Protein AF-A0A8J2ML19-F1 (afdb_monomer)

Radius of gyration: 29.6 Å; Cα contacts (8 Å, |Δi|>4): 23; chains: 1; bounding box: 53×49×80 Å

Foldseek 3Di:
DPPPDDDDPVRDDLLVVLVVVLVVVLVVCVVVVHPSVVVSVVSVVVSVVSVVVVVVVVVVVVVVVVVVVVVVVVVVVVVVVVVVPDDDDDDDDPDPPPPPDDPDDDDDDD

Secondary structure (DSSP, 8-state):
----SPPPGGG--HHHHHHHHHHHHHHHHHHTT--HHHHHHHHHHHHHHHHHHHHHHHHHHHHHHHHHHHHHHHHHHHHHHHHTT--S-------------PPPP-----

Mean predicted aligned error: 16.93 Å

Organism: NCBI:txid2874296

Solvent-accessible surface area (backbone atoms only — not comparable to full-atom values): 6994 Å² total; per-residue (Å²): 133,92,74,84,68,85,79,53,77,93,70,67,44,75,69,56,52,52,51,51,52,47,54,51,52,53,50,50,33,55,76,69,71,47,70,48,71,72,54,46,54,59,48,50,51,54,47,50,54,53,51,50,53,52,52,53,51,51,52,50,53,50,50,52,51,50,52,51,50,52,52,52,51,54,49,52,52,53,55,46,57,65,65,71,71,76,83,81,89,84,83,80,88,78,77,79,78,75,80,77,78,76,81,78,77,86,82,78,83,131

Sequence (110 aa):
MILRRTLKVSEVTDDKLILVHVVHRIELNRVNGTNIQLRTVDLLEKAVNAYLYLLERQIRSRADVEQMAARKTMRNQSDQRRKSGKHENGSTPESSKRRRIRPTGLNFDD

pLDDT: mean 73.98, std 14.89, range [40.22, 93.25]

Structure (mmCIF, N/CA/C/O backbone):
data_AF-A0A8J2ML19-F1
#
_entry.id   AF-A0A8J2ML19-F1
#
loop_
_atom_site.group_PDB
_atom_site.id
_atom_site.type_symbol
_atom_site.label_atom_id
_atom_site.label_alt_id
_atom_site.label_comp_id
_atom_site.label_asym_id
_atom_site.label_entity_id
_atom_site.label_seq_id
_atom_site.pdbx_PDB_ins_code
_atom_site.Cartn_x
_atom_site.Cartn_y
_atom_site.Cartn_z
_atom_site.occupancy
_atom_site.B_iso_or_equiv
_atom_site.auth_seq_id
_atom_site.auth_comp_id
_atom_site.auth_asym_id
_atom_site.auth_atom_id
_atom_site.pdbx_PDB_model_num
ATOM 1 N N . MET A 1 1 ? -17.321 6.537 9.223 1.00 45.84 1 MET A N 1
ATOM 2 C CA . MET A 1 1 ? -17.202 5.301 8.408 1.00 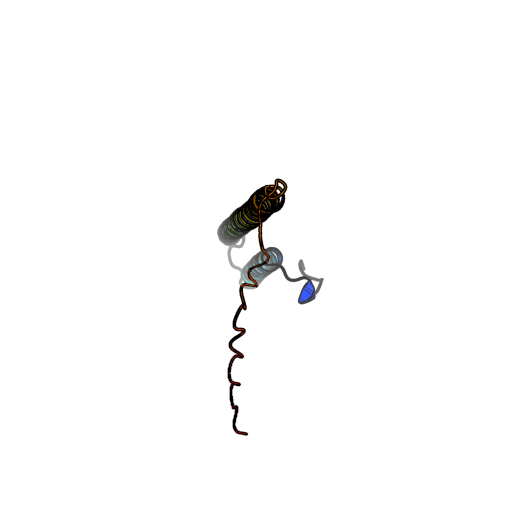45.84 1 MET A CA 1
ATOM 3 C C . MET A 1 1 ? -16.464 5.643 7.119 1.00 45.84 1 MET A C 1
ATOM 5 O O . MET A 1 1 ? -17.084 6.164 6.202 1.00 45.84 1 MET A O 1
ATOM 9 N N . ILE A 1 2 ? -15.141 5.456 7.082 1.00 50.22 2 ILE A N 1
ATOM 10 C CA . ILE A 1 2 ? -14.264 6.088 6.072 1.00 50.22 2 ILE A CA 1
ATOM 11 C C . ILE A 1 2 ? -13.999 5.208 4.828 1.00 50.22 2 ILE A C 1
ATOM 13 O O . ILE A 1 2 ? -13.545 5.716 3.813 1.00 50.22 2 ILE A O 1
ATOM 17 N N . LEU A 1 3 ? -14.409 3.935 4.811 1.00 54.47 3 LEU A N 1
ATOM 18 C CA . LEU A 1 3 ? -14.329 3.067 3.621 1.00 54.47 3 LEU A CA 1
ATOM 19 C C . LEU A 1 3 ? -15.710 2.503 3.260 1.00 54.47 3 LEU A C 1
ATOM 21 O O . LEU A 1 3 ? -15.979 1.319 3.410 1.00 54.47 3 LEU A O 1
ATOM 25 N N . ARG A 1 4 ? -16.629 3.368 2.812 1.00 60.16 4 ARG A N 1
ATOM 26 C CA . ARG A 1 4 ? -17.931 2.927 2.261 1.00 60.16 4 ARG A CA 1
ATOM 27 C C . ARG A 1 4 ? -17.859 2.475 0.800 1.00 60.16 4 ARG A C 1
ATOM 29 O O . ARG A 1 4 ? -18.851 1.992 0.271 1.00 60.16 4 ARG A O 1
ATOM 36 N N . ARG A 1 5 ? -16.707 2.636 0.143 1.00 69.69 5 ARG A N 1
ATOM 37 C CA . ARG A 1 5 ? -16.475 2.160 -1.224 1.00 69.69 5 ARG A CA 1
ATOM 38 C C . ARG A 1 5 ? -15.650 0.881 -1.179 1.00 69.69 5 ARG A C 1
ATOM 40 O O . ARG A 1 5 ? -14.520 0.893 -0.699 1.00 69.69 5 ARG A O 1
ATOM 47 N N . THR A 1 6 ? -16.222 -0.203 -1.685 1.00 70.50 6 THR A N 1
ATOM 48 C CA . THR A 1 6 ? -15.507 -1.441 -1.990 1.00 70.50 6 THR A CA 1
ATOM 49 C C . THR A 1 6 ? -14.534 -1.188 -3.139 1.00 70.50 6 THR A C 1
ATOM 51 O O . THR A 1 6 ? -14.927 -0.689 -4.192 1.00 70.50 6 THR A O 1
ATOM 54 N N . LEU A 1 7 ? -13.255 -1.507 -2.931 1.00 76.81 7 LEU A N 1
ATOM 55 C CA . LEU A 1 7 ? -12.247 -1.472 -3.990 1.00 76.81 7 LEU A CA 1
ATOM 56 C C . LEU A 1 7 ? -12.383 -2.733 -4.845 1.00 76.81 7 LEU A C 1
ATOM 58 O O . LEU A 1 7 ? -12.388 -3.845 -4.313 1.00 76.81 7 LEU A O 1
ATOM 62 N N . LYS A 1 8 ? -12.470 -2.575 -6.168 1.00 85.06 8 LYS A N 1
ATOM 63 C CA . LYS A 1 8 ? -12.313 -3.708 -7.089 1.00 85.06 8 LYS A CA 1
ATOM 64 C C . LYS A 1 8 ? -10.855 -4.157 -7.076 1.00 85.06 8 LYS A C 1
ATOM 66 O O . LYS A 1 8 ? -9.967 -3.316 -6.986 1.00 85.06 8 LYS A O 1
ATOM 71 N N . VAL A 1 9 ? -10.602 -5.456 -7.241 1.00 82.25 9 VAL A N 1
ATOM 72 C CA . VAL A 1 9 ? -9.235 -6.020 -7.263 1.00 82.25 9 VAL A CA 1
ATOM 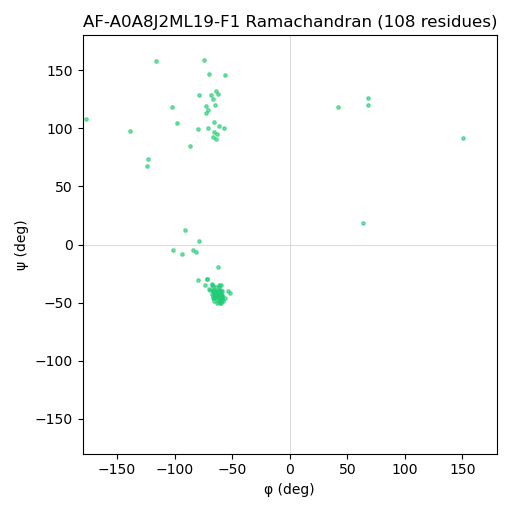73 C C . VAL A 1 9 ? -8.348 -5.315 -8.294 1.00 82.25 9 VAL A C 1
ATOM 75 O O . VAL A 1 9 ? -7.207 -4.984 -7.998 1.00 82.25 9 VAL A O 1
ATOM 78 N N . SER A 1 10 ? -8.899 -4.991 -9.467 1.00 87.69 10 SER A N 1
ATOM 79 C CA . SER A 1 10 ? -8.204 -4.261 -10.539 1.00 87.69 10 SER A CA 1
ATOM 80 C C . SER A 1 10 ? -7.759 -2.847 -10.157 1.00 87.69 10 SER A C 1
ATOM 82 O O . SER A 1 10 ? -6.925 -2.257 -10.831 1.00 87.69 10 SER A O 1
ATOM 84 N N . GLU A 1 11 ? -8.351 -2.273 -9.114 1.00 85.06 11 GLU A N 1
ATOM 85 C CA . GLU A 1 11 ? -8.061 -0.926 -8.639 1.00 85.06 11 GLU A CA 1
ATOM 86 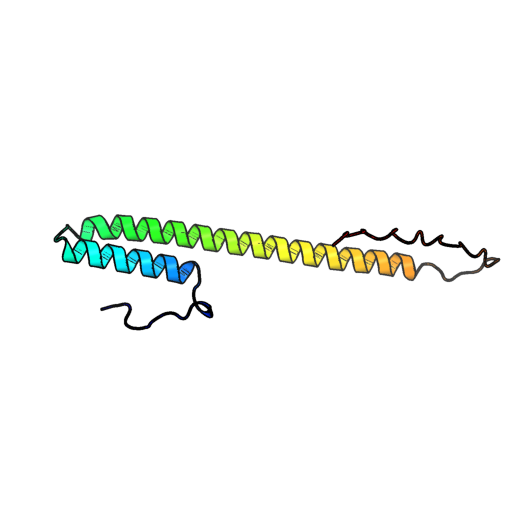C C . GLU A 1 11 ? -7.155 -0.935 -7.404 1.00 85.06 11 GLU A C 1
ATOM 88 O O . GLU A 1 11 ? -6.796 0.143 -6.929 1.00 85.06 11 GLU A O 1
ATOM 93 N N . VAL A 1 12 ? -6.820 -2.107 -6.853 1.00 87.94 12 VAL A N 1
ATOM 94 C CA . VAL A 1 12 ? -5.977 -2.231 -5.662 1.00 87.94 12 VAL A CA 1
ATOM 95 C C . VAL A 1 12 ? -4.538 -1.898 -6.035 1.00 87.94 12 VAL A C 1
ATOM 97 O O . VAL A 1 12 ? -3.920 -2.560 -6.861 1.00 87.94 12 VAL A O 1
ATOM 100 N N . THR A 1 13 ? -4.011 -0.858 -5.400 1.00 89.38 13 THR A N 1
ATOM 101 C CA . THR A 1 13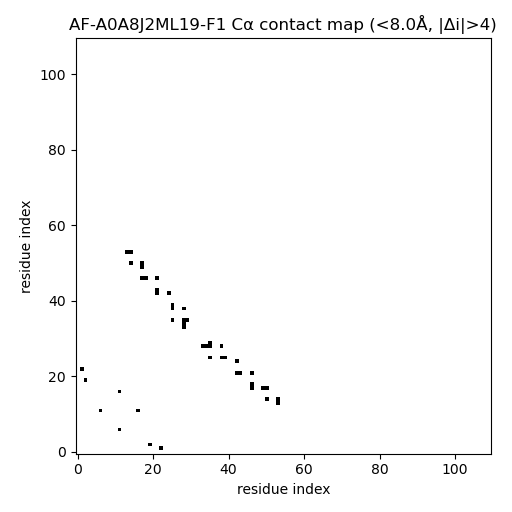 ? -2.600 -0.478 -5.466 1.00 89.38 13 THR A CA 1
ATOM 102 C C . THR A 1 13 ? -1.980 -0.609 -4.081 1.00 89.38 13 THR A C 1
ATOM 104 O O . THR A 1 13 ? -2.699 -0.551 -3.078 1.00 89.38 13 THR A O 1
ATOM 107 N N . ASP A 1 14 ? -0.653 -0.747 -4.021 1.00 87.88 14 ASP A N 1
ATOM 108 C CA . ASP A 1 14 ? 0.100 -0.827 -2.760 1.00 87.88 14 ASP A CA 1
ATOM 109 C C . ASP A 1 14 ? -0.259 0.354 -1.825 1.00 87.88 14 ASP A C 1
ATOM 111 O O . ASP A 1 14 ? -0.557 0.158 -0.647 1.00 87.88 14 ASP A O 1
ATOM 115 N N . ASP A 1 15 ? -0.386 1.565 -2.380 1.00 87.31 15 ASP A N 1
ATOM 116 C CA . ASP A 1 15 ? -0.823 2.778 -1.673 1.00 87.31 15 ASP A CA 1
ATOM 117 C C . ASP A 1 15 ? -2.198 2.620 -1.002 1.00 87.31 15 ASP A C 1
ATOM 119 O O . ASP A 1 15 ? -2.404 2.970 0.162 1.00 87.31 15 ASP A O 1
ATOM 123 N N . LYS A 1 16 ? -3.174 2.065 -1.730 1.00 87.38 16 LYS A N 1
ATOM 124 C CA . LYS A 1 16 ? -4.529 1.858 -1.205 1.00 87.38 16 LYS A CA 1
ATOM 125 C C . LYS A 1 16 ? -4.537 0.810 -0.097 1.00 87.38 16 LYS A C 1
ATOM 127 O O . LYS A 1 16 ? -5.298 0.960 0.856 1.00 87.38 16 LYS A O 1
ATOM 132 N N . LEU A 1 17 ? -3.695 -0.219 -0.193 1.00 89.56 17 LEU A N 1
ATOM 133 C CA . LEU A 1 17 ? -3.549 -1.227 0.859 1.00 89.56 17 LEU A CA 1
ATOM 134 C C . LEU A 1 17 ? -2.968 -0.624 2.141 1.00 89.56 17 LEU A C 1
ATOM 136 O O . LEU A 1 17 ? -3.494 -0.898 3.222 1.00 89.56 17 LEU A O 1
ATOM 140 N N . ILE A 1 18 ? -1.957 0.245 2.030 1.00 90.31 18 ILE A N 1
ATOM 141 C CA . ILE A 1 18 ? -1.405 0.983 3.177 1.00 90.31 18 ILE A CA 1
ATOM 142 C C . ILE A 1 18 ? -2.508 1.802 3.854 1.00 90.31 18 ILE A C 1
ATOM 144 O O . ILE A 1 18 ? -2.691 1.711 5.071 1.00 90.31 18 ILE A O 1
ATOM 148 N N . LEU A 1 19 ? -3.290 2.555 3.076 1.00 86.88 19 LEU A N 1
ATOM 149 C CA . LEU A 1 19 ? -4.372 3.377 3.614 1.00 86.88 19 LEU A CA 1
ATOM 150 C C . LEU A 1 19 ? -5.455 2.534 4.304 1.00 86.88 19 LEU A C 1
ATOM 152 O O . LEU A 1 19 ? -5.888 2.869 5.408 1.00 86.88 19 LEU A O 1
ATOM 156 N N . VAL A 1 20 ? -5.873 1.425 3.685 1.00 88.06 20 VAL A N 1
ATOM 157 C CA . VAL A 1 20 ? -6.850 0.495 4.273 1.00 88.06 20 VAL A CA 1
ATOM 158 C C . VAL A 1 20 ? -6.336 -0.057 5.601 1.00 88.06 20 VAL A C 1
ATOM 160 O O . VAL A 1 20 ? -7.085 -0.065 6.579 1.00 88.06 20 VAL A O 1
ATOM 163 N N . HIS A 1 21 ? -5.064 -0.455 5.671 1.00 88.69 21 HIS A N 1
ATOM 164 C CA . HIS A 1 21 ? -4.453 -0.947 6.904 1.00 88.69 21 HIS A CA 1
ATOM 165 C C . HIS A 1 21 ? -4.484 0.107 8.022 1.00 88.69 21 HIS A C 1
ATOM 167 O O . HIS A 1 21 ? -4.921 -0.192 9.135 1.00 88.69 21 HIS A O 1
ATOM 173 N N . VAL A 1 22 ? -4.089 1.353 7.734 1.00 89.38 22 VAL A N 1
ATOM 174 C CA . VAL A 1 22 ? -4.102 2.449 8.721 1.00 89.38 22 VAL A CA 1
ATOM 175 C C . VAL A 1 22 ? -5.514 2.711 9.236 1.00 89.38 22 VAL A C 1
ATOM 177 O O . VAL A 1 22 ? -5.732 2.728 10.448 1.00 89.38 22 VAL A O 1
ATOM 180 N N . VAL A 1 23 ? -6.486 2.863 8.332 1.00 86.31 23 VAL A N 1
ATOM 181 C CA . VAL A 1 23 ? -7.883 3.129 8.704 1.00 86.31 23 VAL A CA 1
ATOM 182 C C . VAL A 1 23 ? -8.443 1.988 9.551 1.00 86.31 23 VAL A C 1
ATOM 184 O O . VAL A 1 23 ? -9.078 2.241 10.574 1.00 86.31 23 VAL A O 1
ATOM 187 N N . HIS A 1 24 ? -8.166 0.738 9.174 1.00 86.62 24 HIS A N 1
ATOM 188 C CA . HIS A 1 24 ? -8.618 -0.428 9.925 1.00 86.62 24 HIS A CA 1
ATOM 189 C C . HIS A 1 24 ? -8.019 -0.460 11.338 1.00 86.62 24 HIS A C 1
ATOM 191 O O . HIS A 1 24 ? -8.730 -0.701 12.311 1.00 86.62 24 HIS A O 1
ATOM 197 N N . ARG A 1 25 ? -6.725 -0.155 11.486 1.00 88.00 25 ARG A N 1
ATOM 198 C CA . ARG A 1 25 ? -6.060 -0.113 12.796 1.00 88.00 25 ARG A CA 1
ATOM 199 C C . ARG A 1 25 ? -6.581 1.014 13.687 1.00 88.00 25 ARG A C 1
ATOM 201 O O . ARG A 1 25 ? -6.756 0.787 14.882 1.00 88.00 25 ARG A O 1
ATOM 208 N N . ILE A 1 26 ? -6.860 2.194 13.132 1.00 85.50 26 ILE A N 1
ATOM 209 C CA . ILE A 1 26 ? -7.479 3.304 13.878 1.00 85.50 26 ILE A CA 1
ATOM 210 C C . ILE A 1 26 ? -8.874 2.905 14.367 1.00 85.50 26 ILE A C 1
ATOM 212 O O . ILE A 1 26 ? -9.202 3.122 15.533 1.00 85.50 26 ILE A O 1
ATOM 216 N N . GLU A 1 27 ? -9.679 2.284 13.504 1.00 83.25 27 GLU A N 1
ATOM 217 C CA . GLU A 1 27 ? -11.027 1.835 13.859 1.00 83.25 27 GLU A CA 1
ATOM 218 C C . GLU A 1 27 ? -10.994 0.775 14.970 1.00 83.25 27 GLU A C 1
ATOM 220 O O . GLU A 1 27 ? -11.728 0.897 15.950 1.00 83.25 27 GLU A O 1
ATOM 225 N N . LEU A 1 28 ? -10.088 -0.205 14.878 1.00 85.25 28 LEU A N 1
ATOM 226 C CA . LEU A 1 28 ? -9.879 -1.204 15.931 1.00 85.25 28 LEU A CA 1
ATOM 227 C C . LEU A 1 28 ? -9.468 -0.560 17.259 1.00 85.25 28 LEU A C 1
ATOM 229 O O . LEU A 1 28 ? -10.021 -0.887 18.306 1.00 85.25 28 LEU A O 1
ATOM 233 N N . ASN A 1 29 ? -8.529 0.387 17.227 1.00 85.38 29 ASN A N 1
ATOM 234 C CA . ASN A 1 29 ? -8.098 1.107 18.424 1.00 85.38 29 ASN A CA 1
ATOM 235 C C . ASN A 1 29 ? -9.248 1.903 19.061 1.00 85.38 29 ASN A C 1
ATOM 237 O O . ASN A 1 29 ? -9.316 1.975 20.292 1.00 85.38 29 ASN A O 1
ATOM 241 N N . ARG A 1 30 ? -10.157 2.456 18.241 1.00 82.38 30 ARG A N 1
ATOM 242 C CA . ARG A 1 30 ? -11.368 3.144 18.708 1.00 82.38 30 ARG A CA 1
ATOM 243 C C . ARG A 1 30 ? -12.337 2.192 19.395 1.00 82.38 30 ARG A C 1
ATOM 245 O O . ARG A 1 30 ? -12.807 2.508 20.482 1.00 82.38 30 ARG A O 1
ATOM 252 N N . VAL A 1 31 ? -12.630 1.047 18.778 1.00 82.88 31 VAL A N 1
ATOM 253 C CA . VAL A 1 31 ? -13.546 0.039 19.343 1.00 82.88 31 VAL A CA 1
ATOM 254 C C . VAL A 1 31 ? -12.990 -0.543 20.644 1.00 82.88 31 VAL A C 1
ATOM 256 O O . VAL A 1 31 ? -13.738 -0.739 21.595 1.00 82.88 31 VAL A O 1
ATOM 259 N N . ASN A 1 32 ? -11.673 -0.731 20.727 1.00 85.50 32 ASN A N 1
ATOM 260 C CA . ASN A 1 32 ? -11.008 -1.288 21.905 1.00 85.50 32 ASN A CA 1
ATOM 261 C C . ASN A 1 32 ? -10.807 -0.276 23.052 1.00 85.50 32 ASN A C 1
ATOM 263 O O . ASN A 1 32 ? -10.156 -0.612 24.039 1.00 85.50 32 ASN A O 1
ATOM 267 N N . GLY A 1 33 ? -11.288 0.969 22.924 1.00 79.62 33 GLY A N 1
ATOM 268 C CA . GLY A 1 33 ? -11.156 1.999 23.965 1.00 79.62 33 GLY A CA 1
ATOM 269 C C . GLY A 1 33 ? -9.710 2.407 24.277 1.00 79.62 33 GLY A C 1
ATOM 270 O O . GLY A 1 33 ? -9.430 2.967 25.333 1.00 79.62 33 GLY A O 1
ATOM 271 N N . THR A 1 34 ? -8.768 2.110 23.379 1.00 80.12 34 THR A N 1
ATOM 272 C CA . THR A 1 34 ? -7.352 2.457 23.564 1.00 80.12 34 THR A CA 1
ATOM 273 C C . THR A 1 34 ? -7.121 3.954 23.352 1.00 80.12 34 THR A C 1
ATOM 275 O O . THR A 1 34 ? -7.901 4.614 22.667 1.00 80.12 34 THR A O 1
ATOM 278 N N . ASN A 1 35 ? -6.027 4.512 23.889 1.00 79.50 35 ASN A N 1
ATOM 279 C CA . ASN A 1 35 ? -5.653 5.899 23.601 1.00 79.50 35 ASN A CA 1
ATOM 280 C C . ASN A 1 35 ? -5.277 6.045 22.114 1.00 79.50 35 ASN A C 1
ATOM 282 O O . ASN A 1 35 ? -4.153 5.752 21.693 1.00 79.50 35 ASN A O 1
ATOM 286 N N . ILE A 1 36 ? -6.254 6.486 21.321 1.00 76.81 36 ILE A N 1
ATOM 287 C CA . ILE A 1 36 ? -6.151 6.626 19.869 1.00 76.81 36 ILE A CA 1
ATOM 288 C C . ILE A 1 36 ? -5.063 7.631 19.500 1.00 76.81 36 ILE A C 1
ATOM 290 O O . ILE A 1 36 ? -4.365 7.399 18.522 1.00 76.81 36 ILE A O 1
ATOM 294 N N . GLN A 1 37 ? -4.877 8.713 20.259 1.00 74.62 37 GLN A N 1
ATOM 295 C CA . GLN A 1 37 ? -3.933 9.776 19.901 1.00 74.62 37 GLN A CA 1
ATOM 296 C C . GLN A 1 37 ? -2.494 9.254 19.872 1.00 74.62 37 GLN A C 1
ATOM 298 O O . GLN A 1 37 ? -1.823 9.378 18.850 1.00 74.62 37 GLN A O 1
ATOM 303 N N . LEU A 1 38 ? -2.059 8.571 20.936 1.00 75.44 38 LEU A N 1
ATOM 304 C CA . LEU A 1 38 ? -0.709 8.002 21.007 1.00 75.44 38 LEU A CA 1
ATOM 305 C C . LEU A 1 38 ? -0.492 6.901 19.955 1.00 75.44 38 LEU A C 1
ATOM 307 O O . LEU A 1 38 ? 0.549 6.844 19.307 1.00 75.44 38 LEU A O 1
ATOM 311 N N . ARG A 1 39 ? -1.495 6.038 19.745 1.00 79.38 39 ARG A N 1
ATOM 312 C CA . ARG A 1 39 ? -1.430 4.931 18.774 1.00 79.38 39 ARG A CA 1
ATOM 313 C C . ARG A 1 39 ? -1.487 5.402 17.320 1.00 79.38 39 ARG A C 1
ATOM 315 O O . ARG A 1 39 ? -0.958 4.723 16.446 1.00 79.38 39 ARG A O 1
ATOM 322 N N . THR A 1 40 ? -2.149 6.525 17.049 1.00 80.31 40 THR A N 1
ATOM 323 C CA . THR A 1 40 ? -2.313 7.049 15.685 1.00 80.31 40 THR A CA 1
ATOM 324 C C . THR A 1 40 ? -1.014 7.648 15.169 1.00 80.31 40 THR A C 1
ATOM 326 O O . THR A 1 40 ? -0.719 7.466 13.996 1.00 80.31 40 THR A O 1
ATOM 329 N N . VAL A 1 41 ? -0.205 8.279 16.027 1.00 80.88 41 VAL A N 1
ATOM 330 C CA . VAL A 1 41 ? 1.109 8.811 15.626 1.00 80.88 41 VAL A CA 1
ATOM 331 C C . VAL A 1 41 ? 2.023 7.695 15.104 1.00 80.88 41 VAL A C 1
ATOM 333 O O . VAL A 1 41 ? 2.499 7.792 13.979 1.00 80.88 41 VAL A O 1
ATOM 336 N N . ASP A 1 42 ? 2.168 6.592 15.848 1.00 84.88 42 ASP A N 1
ATOM 337 C CA . ASP A 1 42 ? 2.959 5.419 15.422 1.00 84.88 42 ASP A CA 1
ATOM 338 C C . ASP A 1 42 ? 2.418 4.783 14.125 1.00 84.88 42 ASP A C 1
ATOM 340 O O . ASP A 1 42 ? 3.175 4.381 13.240 1.00 84.88 42 ASP A O 1
ATOM 344 N N . LEU A 1 43 ? 1.091 4.717 13.970 1.00 87.00 43 LEU A N 1
ATOM 345 C CA . LEU A 1 43 ? 0.472 4.211 12.741 1.00 87.00 43 LEU A CA 1
ATOM 346 C C . LEU A 1 43 ? 0.736 5.118 11.535 1.00 87.00 43 LEU A C 1
ATOM 348 O O . LEU A 1 43 ? 0.977 4.610 10.440 1.00 87.00 43 LEU A O 1
ATOM 352 N N . LEU A 1 44 ? 0.686 6.437 11.726 1.00 86.94 44 LEU A N 1
A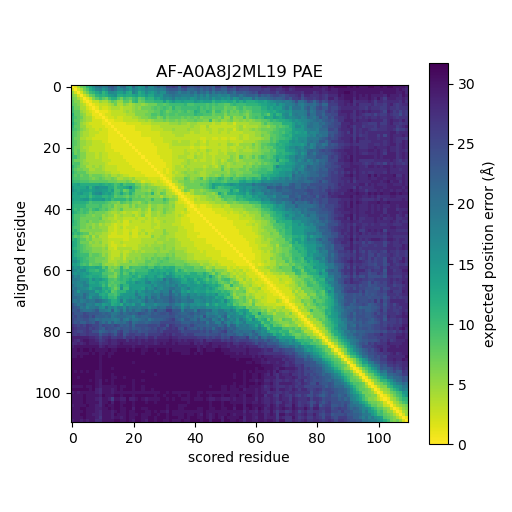TOM 353 C CA . LEU A 1 44 ? 0.975 7.410 10.677 1.00 86.94 44 LEU A CA 1
ATOM 354 C C . LEU A 1 44 ? 2.451 7.374 10.284 1.00 86.94 44 LEU A C 1
ATOM 356 O O . LEU A 1 44 ? 2.745 7.352 9.095 1.00 86.94 44 LEU A O 1
ATOM 360 N N . GLU A 1 45 ? 3.369 7.287 11.245 1.00 89.25 45 GLU A N 1
ATOM 361 C CA . GLU A 1 45 ? 4.804 7.160 10.972 1.00 89.25 45 GLU A CA 1
ATOM 362 C C . GLU A 1 45 ? 5.110 5.909 10.133 1.00 89.25 45 GLU A C 1
ATOM 364 O O . GLU A 1 45 ? 5.770 5.989 9.094 1.00 89.25 45 GLU A O 1
ATOM 369 N N . LYS A 1 46 ? 4.541 4.756 10.507 1.00 90.88 46 LYS A N 1
ATOM 370 C CA . LYS A 1 46 ? 4.654 3.513 9.722 1.00 90.88 46 LYS A CA 1
ATOM 371 C C . LYS A 1 46 ? 4.100 3.665 8.310 1.00 90.88 46 LYS A C 1
ATOM 373 O O . LYS A 1 46 ? 4.693 3.147 7.365 1.00 90.88 46 LYS A O 1
ATOM 378 N N . ALA A 1 47 ? 2.982 4.371 8.159 1.00 92.19 47 ALA A N 1
ATOM 379 C CA . ALA A 1 47 ? 2.384 4.623 6.855 1.00 92.19 47 ALA A CA 1
ATOM 380 C C . ALA A 1 47 ? 3.279 5.508 5.982 1.00 92.19 47 ALA A C 1
ATOM 382 O O . ALA A 1 47 ? 3.508 5.169 4.824 1.00 92.19 47 ALA A O 1
ATOM 383 N N . VAL A 1 48 ? 3.825 6.597 6.535 1.00 91.19 48 VAL A N 1
ATOM 384 C CA . VAL A 1 48 ? 4.754 7.487 5.823 1.00 91.19 48 VAL A CA 1
ATOM 385 C C . VAL A 1 48 ? 5.978 6.709 5.350 1.00 91.19 48 VAL A C 1
ATOM 387 O O . VAL A 1 48 ? 6.322 6.783 4.174 1.00 91.19 48 VAL A O 1
ATOM 390 N N . ASN A 1 49 ? 6.584 5.899 6.219 1.00 93.25 49 ASN A N 1
ATOM 391 C CA . ASN A 1 49 ? 7.747 5.088 5.856 1.00 93.25 49 ASN A CA 1
ATOM 392 C C . ASN A 1 49 ? 7.430 4.074 4.744 1.00 93.25 49 ASN A C 1
ATOM 394 O O . ASN A 1 49 ? 8.221 3.905 3.816 1.00 93.25 49 ASN A O 1
ATOM 398 N N . ALA A 1 50 ? 6.255 3.438 4.788 1.00 91.69 50 ALA A N 1
ATOM 399 C CA . ALA A 1 50 ? 5.816 2.528 3.732 1.00 91.69 50 ALA A CA 1
ATOM 400 C C . ALA A 1 50 ? 5.598 3.254 2.391 1.00 91.69 50 ALA A C 1
ATOM 402 O O . ALA A 1 50 ? 6.018 2.758 1.345 1.00 91.69 50 ALA A O 1
ATOM 403 N N . TYR A 1 51 ? 5.002 4.449 2.417 1.00 91.12 51 TYR A N 1
ATOM 404 C CA . TYR A 1 51 ? 4.830 5.282 1.226 1.00 91.12 51 TYR A CA 1
ATOM 405 C C . TYR A 1 51 ? 6.165 5.753 0.642 1.00 91.12 51 TYR A C 1
ATOM 407 O O . TYR A 1 51 ? 6.360 5.671 -0.570 1.00 91.12 51 TYR A O 1
ATOM 415 N N . LEU A 1 52 ? 7.099 6.202 1.485 1.00 91.38 52 LEU A N 1
ATOM 416 C CA . LEU A 1 52 ? 8.444 6.596 1.057 1.00 91.38 52 LEU A CA 1
ATOM 417 C C . LEU A 1 52 ? 9.171 5.432 0.378 1.00 91.38 52 LEU A C 1
ATOM 419 O O . LEU A 1 52 ? 9.734 5.604 -0.701 1.00 91.38 52 LEU A O 1
ATOM 423 N N . TYR A 1 53 ? 9.081 4.230 0.949 1.00 92.62 53 TYR A N 1
ATOM 424 C CA . TYR A 1 53 ? 9.653 3.030 0.345 1.00 92.62 53 TYR A CA 1
ATOM 425 C C . TYR A 1 53 ? 9.063 2.729 -1.045 1.00 92.62 53 TYR A C 1
ATOM 427 O O . TYR A 1 53 ? 9.803 2.416 -1.982 1.00 92.62 53 TYR A O 1
ATOM 435 N N . LEU A 1 54 ? 7.741 2.848 -1.211 1.00 91.12 54 LEU A N 1
ATOM 436 C CA . LEU A 1 54 ? 7.092 2.656 -2.513 1.00 91.12 54 LEU A CA 1
ATOM 437 C C . LEU A 1 54 ? 7.529 3.708 -3.538 1.00 91.12 54 LEU A C 1
ATOM 439 O O . LEU A 1 54 ? 7.823 3.353 -4.682 1.00 91.12 54 LEU A O 1
ATOM 443 N N . LEU A 1 55 ? 7.623 4.974 -3.127 1.00 88.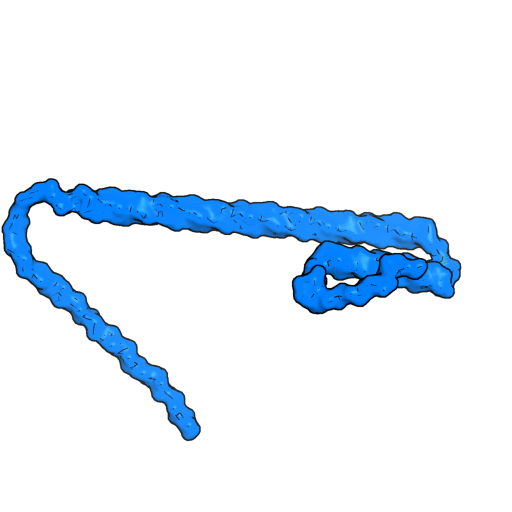88 55 LEU A N 1
ATOM 444 C CA . LEU A 1 55 ? 8.119 6.074 -3.957 1.00 88.88 55 LEU A CA 1
ATOM 445 C C . LEU A 1 55 ? 9.555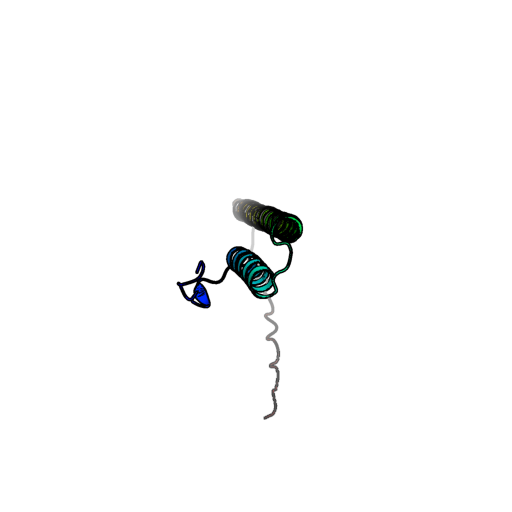 5.817 -4.422 1.00 88.88 55 LEU A C 1
ATOM 447 O O . LEU A 1 55 ? 9.839 5.893 -5.618 1.00 88.88 55 LEU A O 1
ATOM 451 N N . GLU A 1 56 ? 10.452 5.438 -3.511 1.00 91.38 56 GLU A N 1
ATOM 452 C CA . GLU A 1 56 ? 11.826 5.080 -3.866 1.00 91.38 56 GLU A CA 1
ATOM 453 C C . GLU A 1 56 ? 11.880 3.907 -4.849 1.00 91.38 56 GLU A C 1
ATOM 455 O O . GLU A 1 56 ? 12.631 3.950 -5.829 1.00 91.38 56 GLU A O 1
ATOM 460 N N . ARG A 1 57 ? 11.061 2.868 -4.633 1.00 89.44 57 ARG A N 1
ATOM 461 C CA . ARG A 1 57 ? 10.978 1.714 -5.540 1.00 89.44 57 ARG A CA 1
ATOM 462 C C . ARG A 1 57 ? 10.520 2.132 -6.937 1.00 89.44 57 ARG A C 1
ATOM 464 O O . ARG A 1 57 ? 11.092 1.669 -7.923 1.00 89.44 57 ARG A O 1
ATOM 471 N N . GLN A 1 58 ? 9.518 3.006 -7.034 1.00 87.69 58 GLN A N 1
ATOM 472 C CA . GLN A 1 58 ? 9.028 3.525 -8.313 1.00 87.69 58 GLN A CA 1
ATOM 473 C C . GLN A 1 58 ? 10.088 4.358 -9.037 1.00 87.69 58 GLN A C 1
ATOM 475 O O . GLN A 1 58 ? 10.277 4.181 -10.241 1.00 87.69 58 GLN A O 1
ATOM 480 N N . ILE A 1 59 ? 10.815 5.217 -8.316 1.00 88.31 59 ILE A N 1
ATOM 481 C CA . ILE A 1 59 ? 11.901 6.026 -8.885 1.00 88.31 59 ILE A CA 1
ATOM 482 C C . ILE A 1 59 ? 12.998 5.120 -9.454 1.00 88.31 59 ILE A C 1
ATOM 484 O O . ILE A 1 59 ? 13.403 5.304 -10.602 1.00 88.31 59 ILE A O 1
ATOM 488 N N . ARG A 1 60 ? 13.434 4.107 -8.694 1.00 86.06 60 ARG A N 1
ATOM 489 C CA . ARG A 1 60 ? 14.451 3.142 -9.148 1.00 86.06 60 ARG A CA 1
ATOM 490 C C . ARG A 1 60 ? 13.976 2.355 -10.366 1.00 86.06 60 ARG A C 1
ATOM 492 O O 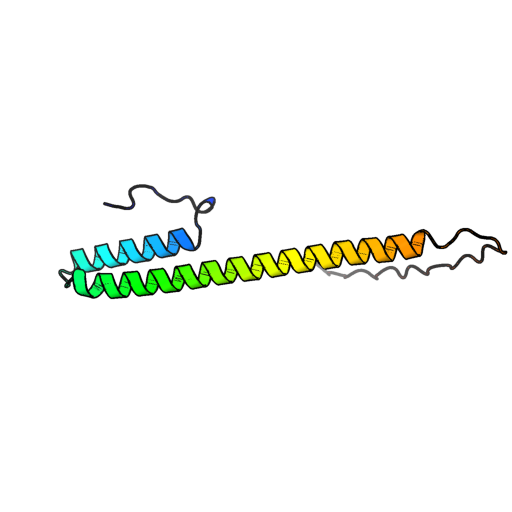. ARG A 1 60 ? 14.666 2.323 -11.375 1.00 86.06 60 ARG A O 1
ATOM 499 N N . SER A 1 61 ? 12.759 1.812 -10.318 1.00 84.69 61 SER A N 1
ATOM 500 C CA . SER A 1 61 ? 12.183 1.067 -11.442 1.00 84.69 61 SER A CA 1
ATOM 501 C C . SER A 1 61 ? 12.075 1.921 -12.709 1.00 84.69 61 SER A C 1
ATOM 503 O O . SER A 1 61 ? 12.374 1.441 -13.802 1.00 84.69 61 SER A O 1
ATOM 505 N N . ARG A 1 62 ? 11.700 3.199 -12.579 1.00 82.69 62 ARG A N 1
ATOM 506 C CA . ARG A 1 62 ? 11.656 4.129 -13.711 1.00 82.69 62 ARG A CA 1
ATOM 507 C C . ARG A 1 62 ? 13.049 4.389 -14.280 1.00 82.69 62 ARG A C 1
ATOM 509 O O . ARG A 1 62 ? 13.206 4.343 -15.498 1.00 82.69 62 ARG A O 1
ATOM 516 N N . ALA A 1 63 ? 14.041 4.610 -13.419 1.00 81.81 63 ALA A N 1
ATOM 517 C CA . ALA A 1 63 ? 15.427 4.792 -13.837 1.00 81.81 63 ALA A CA 1
ATOM 518 C C . ALA A 1 63 ? 15.968 3.552 -14.572 1.00 81.81 63 ALA A C 1
ATOM 520 O O . ALA A 1 63 ? 16.603 3.688 -15.615 1.00 81.81 63 ALA A O 1
ATOM 521 N N . ASP A 1 64 ? 15.659 2.344 -14.095 1.00 80.19 64 ASP A N 1
ATOM 522 C CA . ASP A 1 64 ? 16.070 1.091 -14.740 1.00 80.19 64 ASP A CA 1
ATOM 523 C C . ASP A 1 64 ? 15.443 0.929 -16.131 1.00 80.19 64 ASP A C 1
ATOM 525 O O . ASP A 1 64 ? 16.118 0.545 -17.093 1.00 80.19 64 ASP A O 1
ATOM 529 N N . VAL A 1 65 ? 14.154 1.255 -16.265 1.00 80.38 65 VAL A N 1
ATOM 530 C CA . VAL A 1 65 ? 13.444 1.227 -17.552 1.00 80.38 65 VAL A CA 1
ATOM 531 C C . VAL A 1 65 ? 14.034 2.251 -18.519 1.00 80.38 65 VAL A C 1
ATOM 533 O O . VAL A 1 65 ? 14.263 1.930 -19.686 1.00 80.38 65 VAL A O 1
ATOM 536 N N . GLU A 1 66 ? 14.325 3.460 -18.046 1.00 76.94 66 GLU A N 1
ATOM 537 C CA . GLU A 1 66 ? 14.938 4.516 -18.849 1.00 76.94 66 GLU A CA 1
ATOM 538 C C . GLU A 1 66 ? 16.348 4.129 -19.312 1.00 76.94 66 GLU A C 1
ATOM 540 O O . GLU A 1 66 ? 16.664 4.233 -20.500 1.00 76.94 66 GLU A O 1
ATOM 545 N N . GLN A 1 67 ? 17.171 3.566 -18.424 1.00 76.19 67 GLN A N 1
ATOM 546 C CA . GLN A 1 67 ? 18.483 3.028 -18.788 1.00 76.19 67 GLN A CA 1
ATOM 547 C C . GLN A 1 67 ? 18.373 1.882 -19.798 1.00 76.19 67 GLN A C 1
ATOM 549 O O . GLN A 1 67 ? 19.159 1.805 -20.747 1.00 76.19 67 GLN A O 1
ATOM 554 N N . MET A 1 68 ? 17.397 0.985 -19.634 1.00 78.06 68 MET A N 1
ATOM 555 C CA . MET A 1 68 ? 17.160 -0.100 -20.584 1.00 78.06 68 MET A CA 1
ATOM 556 C C . MET A 1 68 ? 16.734 0.439 -21.956 1.00 78.06 68 MET A C 1
ATOM 558 O O . MET A 1 68 ? 17.205 -0.058 -22.985 1.00 78.06 68 MET A O 1
ATOM 562 N N . ALA A 1 69 ? 15.889 1.471 -21.989 1.00 78.44 69 ALA A N 1
ATOM 563 C CA . ALA A 1 69 ? 15.496 2.153 -23.215 1.00 78.44 69 ALA A CA 1
ATOM 564 C C . ALA A 1 69 ? 16.702 2.825 -23.894 1.00 78.44 69 ALA A C 1
ATOM 566 O O . ALA A 1 69 ? 16.919 2.605 -25.087 1.00 78.44 69 ALA A O 1
ATOM 567 N N . ALA A 1 70 ? 17.546 3.536 -23.141 1.00 78.12 70 ALA A N 1
ATOM 568 C CA . ALA A 1 70 ? 18.765 4.167 -23.651 1.00 78.12 70 ALA A CA 1
ATOM 569 C C . ALA A 1 70 ? 19.773 3.146 -24.220 1.00 78.12 70 ALA A C 1
ATOM 571 O O . ALA A 1 70 ? 20.373 3.354 -25.275 1.00 78.12 70 ALA A O 1
ATOM 572 N N . ARG A 1 71 ? 19.934 1.985 -23.573 1.00 74.88 71 ARG A N 1
ATOM 573 C CA . ARG A 1 71 ? 20.780 0.898 -24.102 1.00 74.88 71 ARG A CA 1
ATOM 574 C C . ARG A 1 71 ? 20.220 0.315 -25.401 1.00 74.88 71 ARG A C 1
ATOM 576 O O . ARG A 1 71 ? 20.992 0.022 -26.315 1.00 74.88 71 ARG A O 1
ATOM 583 N N . LYS A 1 72 ? 18.894 0.155 -25.509 1.00 77.44 72 LYS A N 1
ATOM 584 C CA . LYS A 1 72 ? 18.238 -0.303 -26.747 1.00 77.44 72 LYS A CA 1
ATOM 585 C C . LYS A 1 72 ? 18.437 0.692 -27.893 1.00 77.44 72 LYS A C 1
ATOM 587 O O . LYS A 1 72 ? 18.747 0.262 -29.002 1.00 77.44 72 LYS A O 1
ATOM 592 N N . THR A 1 73 ? 18.307 1.997 -27.647 1.00 74.00 73 THR A N 1
ATOM 593 C CA . THR A 1 73 ? 18.508 3.016 -28.690 1.00 74.00 73 THR A CA 1
ATOM 594 C C . THR A 1 73 ? 19.963 3.076 -29.155 1.00 74.00 73 THR A C 1
ATOM 596 O O . THR A 1 73 ? 20.202 3.042 -30.362 1.00 74.00 73 THR A O 1
ATOM 599 N N . MET A 1 74 ? 20.943 3.051 -28.242 1.00 68.88 74 MET A N 1
ATOM 600 C CA . MET A 1 74 ? 22.366 3.016 -28.618 1.00 68.88 74 MET A CA 1
ATOM 601 C C . MET A 1 74 ? 22.748 1.753 -29.398 1.00 68.88 74 MET A C 1
ATOM 603 O O . MET A 1 74 ? 23.499 1.835 -30.370 1.00 68.88 74 MET A O 1
ATOM 607 N N . ARG A 1 75 ? 22.215 0.583 -29.018 1.00 71.44 75 ARG A N 1
ATOM 608 C CA . ARG A 1 75 ? 22.440 -0.669 -29.758 1.00 71.44 75 ARG A CA 1
ATOM 609 C C . ARG A 1 75 ? 21.868 -0.607 -31.175 1.00 71.44 75 ARG A C 1
ATOM 611 O O . ARG A 1 75 ? 22.528 -1.020 -32.120 1.00 71.44 75 ARG A O 1
ATOM 618 N N . ASN A 1 76 ? 20.676 -0.039 -31.344 1.00 68.88 76 ASN A N 1
ATOM 619 C CA . ASN A 1 76 ? 20.079 0.117 -32.670 1.00 68.88 76 ASN A CA 1
ATOM 620 C C . ASN A 1 76 ? 20.874 1.099 -33.550 1.00 68.88 76 ASN A C 1
ATOM 622 O O . ASN A 1 76 ? 21.009 0.861 -34.749 1.00 68.88 76 ASN A O 1
ATOM 626 N N . GLN A 1 77 ? 21.445 2.160 -32.968 1.00 62.75 77 GLN A N 1
ATOM 627 C CA . GLN A 1 77 ? 22.312 3.099 -33.690 1.00 62.75 77 GLN A CA 1
ATOM 628 C C . GLN A 1 77 ? 23.656 2.476 -34.097 1.00 62.75 77 GLN A C 1
ATOM 630 O O . GLN A 1 77 ? 24.135 2.721 -35.207 1.00 62.75 77 GLN A O 1
ATOM 635 N N . SER A 1 78 ? 24.272 1.655 -33.240 1.00 66.25 78 SER A N 1
ATOM 636 C CA . SER A 1 78 ? 25.521 0.961 -33.580 1.00 66.25 78 SER A CA 1
ATOM 637 C C . SER A 1 78 ? 25.307 -0.132 -34.634 1.00 66.25 78 SER A C 1
ATOM 639 O O . SER A 1 78 ? 26.112 -0.254 -35.561 1.00 66.25 78 SER A O 1
ATOM 641 N N . ASP A 1 79 ? 24.188 -0.859 -34.565 1.00 60.22 79 ASP A N 1
ATOM 642 C CA . ASP A 1 79 ? 23.788 -1.833 -35.583 1.00 60.22 79 ASP A CA 1
ATOM 643 C C . ASP A 1 79 ? 23.415 -1.158 -36.919 1.00 60.22 79 ASP A C 1
ATOM 645 O O . ASP A 1 79 ? 23.726 -1.697 -37.983 1.00 60.22 79 ASP A O 1
ATOM 649 N N . GLN A 1 80 ? 22.821 0.043 -36.903 1.00 59.50 80 GLN A N 1
ATOM 650 C CA . GLN A 1 80 ? 22.611 0.845 -38.117 1.00 59.50 80 GLN A CA 1
ATOM 651 C C . GLN A 1 80 ? 23.930 1.336 -38.728 1.00 59.50 80 GLN A C 1
ATOM 653 O O . GLN A 1 80 ? 24.130 1.146 -39.927 1.00 59.50 80 GLN A O 1
ATOM 658 N N . ARG A 1 81 ? 24.865 1.875 -37.929 1.00 57.75 81 ARG A N 1
ATOM 659 C CA . ARG A 1 81 ? 26.194 2.302 -38.416 1.00 57.75 81 ARG A CA 1
ATOM 660 C C . ARG A 1 81 ? 27.000 1.156 -39.033 1.00 57.75 81 ARG A C 1
ATOM 662 O O . ARG A 1 81 ? 27.720 1.369 -40.002 1.00 57.75 81 ARG A O 1
ATOM 669 N N . ARG A 1 82 ? 26.867 -0.070 -38.513 1.00 56.09 82 ARG A N 1
ATOM 670 C CA . ARG A 1 82 ? 27.496 -1.264 -39.108 1.00 56.09 82 ARG A CA 1
ATOM 671 C C . ARG A 1 82 ? 26.833 -1.712 -40.413 1.00 56.09 82 ARG A C 1
ATOM 673 O O . ARG A 1 82 ? 27.516 -2.280 -41.259 1.00 56.09 82 ARG A O 1
ATOM 680 N N . LYS A 1 83 ? 25.532 -1.467 -40.594 1.00 54.69 83 LYS A N 1
ATOM 681 C CA . LYS A 1 83 ? 24.806 -1.796 -41.834 1.00 54.69 83 LYS A CA 1
ATOM 682 C C . LYS A 1 83 ? 25.025 -0.774 -42.952 1.00 54.69 83 LYS A C 1
ATOM 684 O O . LYS A 1 83 ? 25.020 -1.168 -44.110 1.00 54.69 83 LYS A O 1
ATOM 689 N N . SER A 1 84 ? 25.259 0.499 -42.629 1.00 54.53 84 SER A N 1
ATOM 690 C CA . SER A 1 84 ? 25.506 1.556 -43.623 1.00 54.53 84 SER A CA 1
ATOM 691 C C . SER A 1 84 ? 26.962 1.649 -44.106 1.00 54.53 84 SER A C 1
ATOM 693 O O . SER A 1 84 ? 27.247 2.435 -44.999 1.00 54.53 84 SER A O 1
ATOM 695 N N . GLY A 1 85 ? 27.887 0.864 -43.541 1.00 47.50 85 GLY A N 1
ATOM 696 C CA . GLY A 1 85 ? 29.317 0.873 -43.887 1.00 47.50 85 GLY A CA 1
ATOM 697 C C . GLY A 1 85 ? 29.748 -0.100 -44.994 1.00 47.50 85 GLY A C 1
ATOM 698 O O . GLY A 1 85 ? 30.940 -0.351 -45.134 1.00 47.50 85 GLY A O 1
ATOM 699 N N . LYS A 1 86 ? 28.819 -0.696 -45.753 1.00 48.00 86 LYS A N 1
ATOM 700 C CA . LYS A 1 86 ? 29.147 -1.565 -46.898 1.00 48.00 86 LYS A CA 1
ATOM 701 C C . LYS A 1 86 ? 28.492 -1.062 -48.180 1.00 48.00 86 LYS A C 1
ATOM 703 O O . LYS A 1 86 ? 27.554 -1.663 -48.686 1.00 48.00 86 LYS A O 1
ATOM 708 N N . HIS A 1 87 ? 29.030 0.022 -48.711 1.00 51.16 87 HIS A N 1
ATOM 709 C CA . HIS A 1 87 ? 29.023 0.280 -50.143 1.00 51.16 87 HIS A CA 1
ATOM 710 C C . HIS A 1 87 ? 30.398 0.834 -50.491 1.00 51.16 87 HIS A C 1
ATOM 712 O O . HIS A 1 87 ? 30.652 1.998 -50.234 1.00 51.16 87 HIS A O 1
ATOM 718 N N . GLU A 1 88 ? 31.281 -0.040 -50.976 1.00 43.59 88 GLU A N 1
ATOM 719 C CA . GLU A 1 88 ? 32.235 0.233 -52.059 1.00 43.59 88 GLU A CA 1
ATOM 720 C C . GLU A 1 88 ? 33.025 -1.053 -52.386 1.00 43.59 88 GLU A C 1
ATOM 722 O O . GLU A 1 88 ? 33.814 -1.551 -51.592 1.00 43.59 88 GLU A O 1
ATOM 727 N N . ASN A 1 89 ? 32.681 -1.614 -53.550 1.00 45.97 89 ASN A N 1
ATOM 728 C CA . ASN A 1 89 ? 33.449 -2.434 -54.497 1.00 45.97 89 ASN A CA 1
ATOM 729 C C . ASN A 1 89 ? 34.395 -3.548 -53.999 1.00 45.97 89 ASN A C 1
ATOM 731 O O . ASN A 1 89 ? 35.461 -3.289 -53.454 1.00 45.97 89 ASN A O 1
ATOM 735 N N . GLY A 1 90 ? 34.086 -4.794 -54.391 1.00 40.22 90 GLY A N 1
ATOM 736 C CA . GLY A 1 90 ? 35.102 -5.846 -54.531 1.00 40.22 90 GLY A CA 1
ATOM 737 C C . GLY A 1 90 ? 34.626 -7.281 -54.291 1.00 40.22 90 GLY A C 1
ATOM 738 O O . GLY A 1 90 ? 34.716 -7.776 -53.178 1.00 40.22 90 GLY A O 1
ATOM 739 N N . SER A 1 91 ? 34.209 -7.942 -55.375 1.00 47.84 91 SER A N 1
ATOM 740 C CA . SER A 1 91 ? 34.447 -9.366 -55.684 1.00 47.84 91 SER A CA 1
ATOM 741 C C . SER A 1 91 ? 33.790 -10.489 -54.847 1.00 47.84 91 SER A C 1
ATOM 743 O O . SER A 1 91 ? 34.093 -10.725 -53.685 1.00 47.84 91 SER A O 1
ATOM 745 N N . THR A 1 92 ? 32.996 -11.286 -55.582 1.00 48.06 92 THR A N 1
ATOM 746 C CA . THR A 1 92 ? 32.491 -12.665 -55.359 1.00 48.06 92 THR A CA 1
ATOM 747 C C . THR A 1 92 ? 31.477 -12.943 -54.230 1.00 48.06 92 THR A C 1
ATOM 749 O O . THR A 1 92 ? 31.738 -12.665 -53.062 1.00 48.06 92 THR A O 1
ATOM 752 N N . PRO A 1 93 ? 30.319 -13.572 -54.542 1.00 50.31 93 PRO A N 1
ATOM 753 C CA . PRO A 1 93 ? 29.335 -13.965 -53.546 1.00 50.31 93 PRO A CA 1
ATOM 754 C C . PRO A 1 93 ? 29.701 -15.343 -52.987 1.00 50.31 93 PRO A C 1
ATOM 756 O O . PRO A 1 93 ? 29.189 -16.364 -53.442 1.00 50.31 93 PRO A O 1
ATOM 759 N N . GLU A 1 94 ? 30.578 -15.406 -51.988 1.00 44.72 94 GLU A N 1
ATOM 760 C CA . GLU A 1 94 ? 30.765 -16.661 -51.262 1.00 44.72 94 GLU A CA 1
ATOM 761 C C . GLU A 1 94 ? 29.623 -16.825 -50.252 1.00 44.72 94 GLU A C 1
ATOM 763 O O . GLU A 1 94 ? 29.558 -16.191 -49.195 1.00 44.72 94 GLU A O 1
ATOM 768 N N . SER A 1 95 ? 28.634 -17.631 -50.640 1.00 49.50 95 SER A N 1
ATOM 769 C CA . SER A 1 95 ? 27.454 -17.916 -49.836 1.00 49.50 95 SER A CA 1
ATOM 770 C C . SER A 1 95 ? 27.867 -18.588 -48.523 1.00 49.50 95 SER A C 1
ATOM 772 O O . SER A 1 95 ? 28.130 -19.792 -48.480 1.00 49.50 95 SER A O 1
ATOM 774 N N . SER A 1 96 ? 27.892 -17.829 -47.429 1.00 52.31 96 SER A N 1
ATOM 775 C CA . SER A 1 96 ? 28.021 -18.392 -46.087 1.00 52.31 96 SER A CA 1
ATOM 776 C C . SER A 1 96 ? 26.754 -19.196 -45.772 1.00 52.31 96 SER A C 1
ATOM 778 O O . SER A 1 96 ? 25.728 -18.660 -45.342 1.00 52.31 96 SER A O 1
ATOM 780 N N . LYS A 1 97 ? 26.790 -20.504 -46.060 1.00 58.12 97 LYS A N 1
ATOM 781 C CA . LYS A 1 97 ? 25.736 -21.464 -45.715 1.00 58.12 97 LYS A CA 1
ATOM 782 C C . LYS A 1 97 ? 25.640 -21.554 -44.193 1.00 58.12 97 LYS A C 1
ATOM 784 O O . LYS A 1 97 ? 26.290 -22.374 -43.550 1.00 58.12 97 LYS A O 1
ATOM 789 N N . ARG A 1 98 ? 24.790 -20.713 -43.606 1.00 54.41 98 ARG A N 1
ATOM 790 C CA . ARG A 1 98 ? 24.378 -20.802 -42.205 1.00 54.41 98 ARG A CA 1
ATOM 791 C C . ARG A 1 98 ? 23.633 -22.127 -42.009 1.00 54.41 98 ARG A C 1
ATOM 793 O O . ARG A 1 98 ? 22.438 -22.217 -42.287 1.00 54.41 98 ARG A O 1
ATOM 800 N N . ARG A 1 99 ? 24.338 -23.170 -41.558 1.00 59.81 99 ARG A N 1
ATOM 801 C CA . ARG A 1 99 ? 23.741 -24.438 -41.110 1.00 59.81 99 ARG A CA 1
ATOM 802 C C . ARG A 1 99 ? 22.755 -24.128 -39.977 1.00 59.81 99 ARG A C 1
ATOM 804 O O . ARG A 1 99 ? 23.156 -23.898 -38.840 1.00 59.81 99 ARG A O 1
ATOM 811 N N . ARG A 1 100 ? 21.458 -24.078 -40.292 1.00 61.22 100 ARG A N 1
ATOM 812 C CA . ARG A 1 100 ? 20.386 -24.113 -39.290 1.00 61.22 100 ARG A CA 1
ATOM 813 C C . ARG A 1 100 ? 20.358 -25.526 -38.720 1.00 61.22 100 ARG A C 1
ATOM 815 O O . ARG A 1 100 ? 19.832 -26.432 -39.357 1.00 61.22 100 ARG A O 1
ATOM 822 N N . ILE A 1 101 ? 20.944 -25.719 -37.545 1.00 66.00 101 ILE A N 1
ATOM 823 C CA . ILE A 1 101 ? 20.686 -26.922 -36.755 1.00 66.00 101 ILE A CA 1
ATOM 824 C C . ILE A 1 101 ? 19.247 -26.777 -36.241 1.00 66.00 101 ILE A C 1
ATOM 826 O O . ILE A 1 101 ? 18.937 -25.814 -35.540 1.00 66.00 101 ILE A O 1
ATOM 830 N N . ARG A 1 102 ? 18.347 -27.667 -36.677 1.00 62.72 102 ARG A N 1
ATOM 831 C CA . ARG A 1 102 ? 17.000 -27.783 -36.099 1.00 62.72 102 ARG A CA 1
ATOM 832 C C . ARG A 1 102 ? 17.161 -28.223 -34.637 1.00 62.72 102 ARG A C 1
ATOM 834 O O . ARG A 1 102 ? 17.908 -29.172 -34.410 1.00 62.72 102 ARG A O 1
ATOM 841 N N . PRO A 1 103 ? 16.487 -27.589 -33.666 1.00 63.97 103 PRO A N 1
ATOM 842 C CA . PRO A 1 103 ? 16.368 -28.183 -32.346 1.00 63.97 103 PRO A CA 1
ATOM 843 C C . PRO A 1 103 ? 15.550 -29.468 -32.489 1.00 63.97 103 PRO A C 1
ATOM 845 O O . PRO A 1 103 ? 14.422 -29.437 -32.983 1.00 63.97 103 PRO A O 1
ATOM 848 N N . THR A 1 104 ? 16.151 -30.597 -32.128 1.00 64.62 104 THR A N 1
ATOM 849 C CA . THR A 1 104 ? 15.451 -31.875 -31.993 1.00 64.62 104 THR A CA 1
ATOM 850 C C . THR A 1 104 ? 14.408 -31.723 -30.885 1.00 64.62 104 THR A C 1
ATOM 852 O O . THR A 1 104 ? 14.716 -31.168 -29.831 1.00 64.62 104 THR A O 1
ATOM 85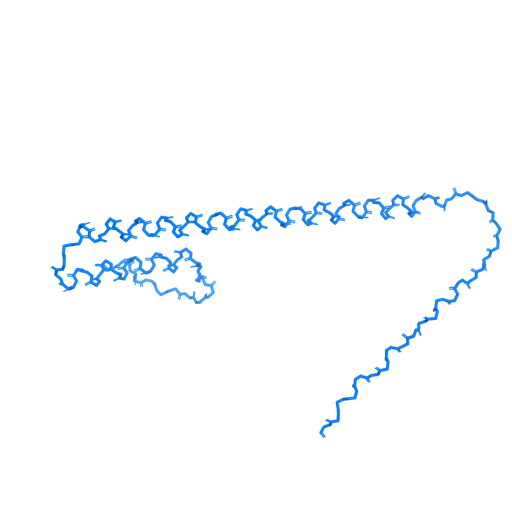5 N N . GLY A 1 105 ? 13.166 -32.114 -31.175 1.00 63.31 105 GLY A N 1
ATOM 856 C CA . GLY A 1 105 ? 12.001 -31.868 -30.328 1.00 63.31 105 GLY A CA 1
ATOM 857 C C . GLY A 1 105 ? 12.144 -32.411 -28.906 1.00 63.31 105 GLY A C 1
ATOM 858 O O . GLY A 1 105 ? 12.757 -33.452 -28.683 1.00 63.31 105 GLY A O 1
ATOM 859 N N . LEU A 1 106 ? 11.553 -31.684 -27.956 1.00 61.91 106 LEU A N 1
ATOM 860 C CA . LEU A 1 106 ? 11.174 -32.218 -26.652 1.00 61.91 106 LEU A CA 1
ATOM 861 C C . LEU A 1 106 ? 10.079 -33.260 -26.895 1.00 61.91 106 LEU A C 1
ATOM 863 O O . LEU A 1 106 ? 8.952 -32.894 -27.224 1.00 61.91 106 LEU A O 1
ATOM 867 N N . ASN A 1 107 ? 10.428 -34.538 -26.777 1.00 61.59 107 ASN A N 1
ATOM 868 C CA . ASN A 1 107 ? 9.431 -35.591 -26.655 1.00 61.59 107 ASN A CA 1
ATOM 869 C C . ASN A 1 107 ? 8.842 -35.476 -25.247 1.00 61.59 107 ASN A C 1
ATOM 871 O O . ASN A 1 107 ? 9.555 -35.660 -24.261 1.00 61.59 107 ASN A O 1
ATOM 875 N N . PHE A 1 108 ? 7.568 -35.111 -25.169 1.00 61.50 108 PHE A N 1
ATOM 876 C CA . PHE A 1 108 ? 6.749 -35.398 -24.004 1.00 61.50 108 PHE A CA 1
ATOM 877 C C . PHE A 1 108 ? 5.975 -36.655 -24.379 1.00 61.50 108 PHE A C 1
ATOM 879 O O . PHE A 1 108 ? 5.109 -36.595 -25.249 1.00 61.50 108 PHE A O 1
ATOM 886 N N . ASP A 1 109 ? 6.389 -37.790 -23.824 1.00 63.41 109 ASP A N 1
ATOM 887 C CA . ASP A 1 109 ? 5.574 -38.999 -23.863 1.00 63.41 109 ASP A CA 1
ATOM 888 C C . ASP A 1 109 ? 4.348 -38.750 -22.961 1.00 63.41 109 ASP A C 1
ATOM 890 O O . ASP A 1 109 ? 4.514 -38.261 -21.838 1.00 63.41 109 ASP A O 1
ATOM 894 N N . ASP A 1 110 ? 3.149 -38.999 -23.500 1.00 57.53 110 ASP A N 1
ATOM 895 C CA . ASP A 1 110 ? 1.856 -38.947 -22.789 1.00 57.53 110 ASP A CA 1
ATOM 896 C C . ASP A 1 110 ? 1.732 -40.057 -21.728 1.00 57.53 110 ASP A C 1
ATOM 898 O O . ASP A 1 110 ? 2.186 -41.198 -21.994 1.00 57.53 110 ASP A O 1
#